Protein AF-A0A7S2P6W2-F1 (afdb_monomer)

Secondary structure (DSSP, 8-state):
--GGGTGGG---TT-----TT-EEEEE-TTT--EEEEEEEEEETTTTEEEEEEEEEGGGS-HHHHHHHHHHHTTS-S-TTSEEEEEEEEEEEEEGGGEEEEEEEE-HHHHTSHHHHHHTTT-TTEEEEEEEES-TT-----

Sequence (141 aa):
MNTNFQHFLILLRLGLQLQVDDFVLYKARIDEEARVGRIMKLNGIQNKVLLMRHHRLNEMDPNVQSHIISISSSASRTKVIEQIVQCDCTEEISVGDIIDVAFVLREETFKQDFTAFGCQGMSNVFRIVWKFDLHSATLGS

Nearest PDB structures (foldseek):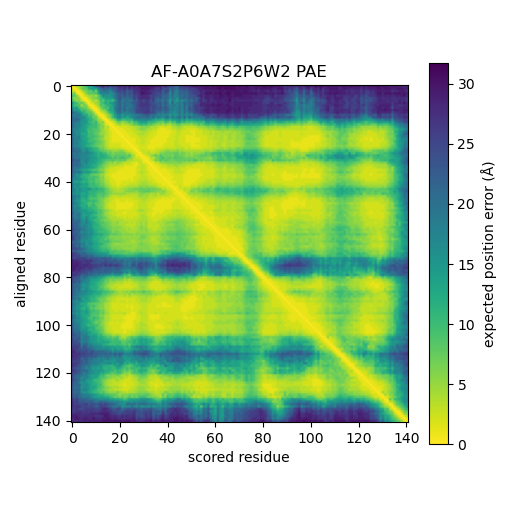
  6vil-assembly3_C  TM=7.333E-01  e=5.555E-06  Mus musculus
  6vil-assembly7_G  TM=7.299E-01  e=4.580E-06  Mus musculus
  8ds8-assembly1_A  TM=7.422E-01  e=8.171E-06  Homo sapiens
  8ds8-assembly2_B  TM=7.309E-01  e=1.554E-05  Homo sapiens
  7w2p-assembly1_A  TM=7.899E-01  e=2.376E-02  Homo sapiens

Structure (mmCIF, N/CA/C/O backbone):
data_AF-A0A7S2P6W2-F1
#
_entry.id   AF-A0A7S2P6W2-F1
#
loop_
_atom_site.group_PDB
_atom_site.id
_atom_site.type_symbol
_atom_site.label_atom_id
_atom_site.label_alt_id
_atom_site.label_comp_id
_atom_site.label_asym_id
_atom_site.label_entity_id
_atom_site.label_seq_id
_atom_site.pdbx_PDB_ins_code
_atom_site.Cartn_x
_atom_site.Cartn_y
_atom_site.Cartn_z
_atom_site.occupancy
_atom_site.B_iso_or_equiv
_atom_site.auth_seq_id
_atom_site.auth_comp_id
_atom_site.auth_asym_id
_atom_site.auth_atom_id
_atom_site.pdbx_PDB_model_num
ATOM 1 N N . MET A 1 1 ? -31.905 11.547 15.512 1.00 42.91 1 MET A N 1
ATOM 2 C CA . MET A 1 1 ? -30.645 11.860 14.800 1.00 42.91 1 MET A CA 1
ATOM 3 C C . MET A 1 1 ? -29.743 10.641 14.899 1.00 42.91 1 MET A C 1
ATOM 5 O O . MET A 1 1 ? -29.625 10.082 15.979 1.00 42.91 1 MET A O 1
ATOM 9 N N . ASN A 1 2 ? -29.247 10.159 13.760 1.00 34.94 2 ASN A N 1
ATOM 10 C CA . ASN A 1 2 ? -28.664 8.827 13.580 1.00 34.94 2 ASN A CA 1
ATOM 11 C C . ASN A 1 2 ? -27.210 8.809 14.096 1.00 34.94 2 ASN A C 1
ATOM 13 O O . ASN A 1 2 ? -26.338 9.460 13.525 1.00 34.94 2 ASN A O 1
ATOM 17 N N . THR A 1 3 ? -26.947 8.098 15.190 1.00 37.41 3 THR A N 1
ATOM 18 C CA . THR A 1 3 ? -25.659 8.048 15.915 1.00 37.41 3 THR A CA 1
ATOM 19 C C . THR A 1 3 ? -24.499 7.441 15.114 1.00 37.41 3 THR A C 1
ATOM 21 O O . THR A 1 3 ? -23.337 7.602 15.488 1.00 37.41 3 THR A O 1
ATOM 24 N N . ASN A 1 4 ? -24.779 6.828 13.961 1.00 45.38 4 ASN A N 1
ATOM 25 C CA . ASN A 1 4 ? -23.755 6.407 13.000 1.00 45.38 4 ASN A CA 1
ATOM 26 C C . ASN A 1 4 ? -23.029 7.589 12.327 1.00 45.38 4 ASN A C 1
ATOM 28 O O . ASN A 1 4 ? -21.904 7.428 11.868 1.00 45.38 4 ASN A O 1
ATOM 32 N N . PHE A 1 5 ? -23.628 8.785 12.303 1.00 42.84 5 PHE A N 1
ATOM 33 C CA . PHE A 1 5 ? -23.070 9.945 11.595 1.00 42.84 5 PHE A CA 1
ATOM 34 C C . PHE A 1 5 ? -21.986 10.698 12.393 1.00 42.84 5 PHE A C 1
ATOM 36 O O . PHE A 1 5 ? -21.163 11.386 11.801 1.00 42.84 5 PHE A O 1
ATOM 43 N N . GLN A 1 6 ? -21.944 10.552 13.727 1.00 41.06 6 GLN A N 1
ATOM 44 C CA . GLN A 1 6 ? -20.931 11.200 14.579 1.00 41.06 6 GLN A CA 1
ATOM 45 C C . GLN A 1 6 ? -19.656 10.367 14.791 1.00 41.06 6 GLN A C 1
ATOM 47 O O . GLN A 1 6 ? -18.621 10.937 15.104 1.00 41.06 6 GLN A O 1
ATOM 52 N N . HIS A 1 7 ? -19.667 9.049 14.574 1.00 39.25 7 HIS A N 1
ATOM 53 C CA . HIS A 1 7 ? -18.448 8.233 14.731 1.00 39.25 7 HIS A CA 1
ATOM 54 C C . HIS A 1 7 ? -17.502 8.323 13.525 1.00 39.25 7 HIS A C 1
ATOM 56 O O . HIS A 1 7 ? -16.318 8.019 13.636 1.00 39.25 7 HIS A O 1
ATOM 62 N N . PHE A 1 8 ? -18.004 8.828 12.394 1.00 45.06 8 PHE A N 1
ATOM 63 C CA . PHE A 1 8 ? -17.203 9.168 11.219 1.00 45.06 8 PHE A CA 1
ATOM 64 C C . PHE A 1 8 ? -16.290 10.392 11.462 1.00 45.06 8 PHE A C 1
ATOM 66 O O . PHE A 1 8 ? -15.357 10.620 10.708 1.00 45.06 8 PHE A O 1
ATOM 73 N N . LEU A 1 9 ? -16.508 11.156 12.545 1.00 43.00 9 LEU A N 1
ATOM 74 C CA . LEU A 1 9 ? -15.690 12.316 12.937 1.00 43.00 9 LEU A CA 1
ATOM 75 C C . LEU A 1 9 ? -14.368 11.958 13.640 1.00 43.00 9 LEU A C 1
ATOM 77 O O . LEU A 1 9 ? -13.595 12.858 13.959 1.00 43.00 9 LEU A O 1
ATOM 81 N N . ILE A 1 10 ? -14.046 10.674 13.829 1.00 46.59 10 ILE A N 1
ATOM 82 C CA . ILE A 1 10 ? -12.697 10.228 14.238 1.00 46.59 10 ILE A CA 1
ATOM 83 C C . ILE A 1 10 ? -11.859 9.986 12.971 1.00 46.59 10 ILE A C 1
ATOM 85 O O . ILE A 1 10 ? -11.266 8.935 12.74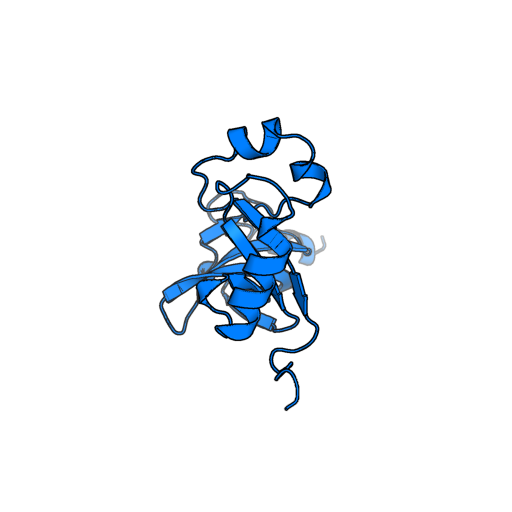6 1.00 46.59 10 ILE A O 1
ATOM 89 N N . LEU A 1 11 ? -11.857 10.987 12.099 1.00 47.03 11 LEU A N 1
ATOM 90 C CA . LEU A 1 11 ? -11.024 11.074 10.913 1.00 47.03 11 LEU A CA 1
ATOM 91 C C . LEU A 1 11 ? -9.886 12.041 11.222 1.00 47.03 11 LEU A C 1
ATOM 93 O O . LEU A 1 11 ? -9.973 13.239 10.982 1.00 47.03 11 LEU A O 1
ATOM 97 N N . LEU A 1 12 ? -8.839 11.448 11.809 1.00 50.25 12 LEU A N 1
ATOM 98 C CA . LEU A 1 12 ? -7.488 11.971 12.006 1.00 50.25 12 LEU A CA 1
ATOM 99 C C . LEU A 1 12 ? -7.371 13.236 12.877 1.00 50.25 12 LEU A C 1
ATOM 101 O O . LEU A 1 12 ? -8.027 14.250 12.674 1.00 50.25 12 LEU A O 1
ATOM 105 N N . ARG A 1 13 ? -6.370 13.250 13.769 1.00 48.41 13 ARG A N 1
ATOM 106 C CA . ARG A 1 13 ? -5.828 14.464 14.427 1.00 48.41 13 ARG A CA 1
ATOM 107 C C . ARG A 1 13 ? -5.358 15.562 13.431 1.00 48.41 13 ARG A C 1
ATOM 109 O O . ARG A 1 13 ? -4.763 16.542 13.859 1.00 48.41 13 ARG A O 1
ATOM 116 N N . LEU A 1 14 ? -5.615 15.394 12.128 1.00 50.94 14 LEU A N 1
ATOM 117 C CA . LEU A 1 14 ? -5.131 16.169 10.985 1.00 50.94 14 LEU A CA 1
ATOM 118 C C . LEU A 1 14 ? -6.250 16.607 10.007 1.00 50.94 14 LEU A C 1
ATOM 120 O O . LEU A 1 14 ? -5.945 17.292 9.038 1.00 50.94 14 LEU A O 1
ATOM 124 N N . GLY A 1 15 ? -7.523 16.227 10.210 1.00 60.81 15 GLY A N 1
ATOM 125 C CA . GLY A 1 15 ? -8.629 16.616 9.309 1.00 60.81 15 GLY A CA 1
ATOM 126 C C . GLY A 1 15 ? -8.672 15.886 7.955 1.00 60.81 15 GLY A C 1
ATOM 127 O O . GLY A 1 15 ? -9.352 16.328 7.033 1.00 60.81 15 GLY A O 1
ATOM 128 N N . LEU A 1 16 ? -7.950 14.774 7.826 1.00 65.31 16 LEU A N 1
ATOM 129 C CA . LEU A 1 16 ? -7.921 13.924 6.635 1.00 65.31 16 LEU A CA 1
ATOM 130 C C . LEU A 1 16 ? -9.075 12.910 6.676 1.00 65.31 16 LEU A C 1
ATOM 132 O O . LEU A 1 16 ? -9.225 12.169 7.647 1.00 65.31 16 LEU A O 1
ATOM 136 N N . GLN A 1 17 ? -9.884 12.868 5.616 1.00 74.06 17 GLN A N 1
ATOM 137 C CA . GLN A 1 17 ? -11.002 11.935 5.476 1.00 74.06 17 GLN A CA 1
ATOM 138 C C . GLN A 1 17 ? -10.560 10.679 4.722 1.00 74.06 17 GLN A C 1
ATOM 140 O O . GLN A 1 17 ? -10.451 10.703 3.504 1.00 74.06 17 GLN A O 1
ATOM 145 N N . LEU A 1 18 ? -10.330 9.596 5.464 1.00 82.06 18 LEU A N 1
ATOM 146 C CA . LEU A 1 18 ? -10.040 8.265 4.939 1.00 82.06 18 LEU A CA 1
ATOM 147 C C . LEU A 1 18 ? -11.329 7.529 4.568 1.00 82.06 18 LEU A C 1
ATOM 149 O O . LEU A 1 18 ? -12.330 7.577 5.292 1.00 82.06 18 LEU A O 1
ATOM 153 N N . GLN A 1 19 ? -11.278 6.800 3.466 1.00 87.62 19 GLN A N 1
ATOM 154 C CA . GLN A 1 19 ? -12.368 6.011 2.913 1.00 87.62 19 GLN A CA 1
ATOM 155 C C . GLN A 1 19 ? -11.893 4.593 2.588 1.00 87.62 19 GLN A C 1
ATOM 157 O O . GLN A 1 19 ? -10.704 4.283 2.587 1.00 87.62 19 GLN A O 1
ATOM 162 N N . VAL A 1 20 ? -12.848 3.699 2.336 1.00 89.50 20 VAL A N 1
ATOM 163 C CA . VAL A 1 20 ? -12.527 2.400 1.732 1.00 89.50 20 VAL A CA 1
ATOM 164 C C . VAL A 1 20 ? -11.910 2.647 0.354 1.00 89.50 20 VAL A C 1
ATOM 166 O O . VAL A 1 20 ? -12.287 3.596 -0.325 1.00 89.50 20 VAL A O 1
ATOM 169 N N . ASP A 1 21 ? -10.955 1.802 -0.021 1.00 91.88 21 ASP A N 1
ATOM 170 C CA . ASP A 1 21 ? -10.104 1.894 -1.209 1.00 91.88 21 ASP A CA 1
ATOM 171 C C . ASP A 1 21 ? -9.024 2.989 -1.202 1.00 91.88 21 ASP A C 1
ATOM 173 O O . ASP A 1 21 ? -8.166 2.973 -2.089 1.00 91.88 21 ASP A O 1
ATOM 177 N N . ASP A 1 22 ? -8.965 3.854 -0.181 1.00 90.88 22 ASP A N 1
ATOM 178 C CA . ASP A 1 22 ? -7.811 4.740 0.003 1.00 90.88 22 ASP A CA 1
ATOM 179 C C . ASP A 1 22 ? -6.553 3.936 0.340 1.00 90.88 22 ASP A C 1
ATOM 181 O O . ASP A 1 22 ? -6.601 2.881 0.982 1.00 90.88 22 ASP A O 1
ATOM 185 N N . PHE A 1 23 ? -5.399 4.459 -0.065 1.00 93.12 23 PHE A N 1
ATOM 186 C CA . PHE A 1 23 ? -4.106 3.891 0.283 1.00 93.12 23 PHE A CA 1
ATOM 187 C C . PHE A 1 23 ? -3.481 4.691 1.419 1.00 93.12 23 PHE A C 1
ATOM 189 O O . PHE A 1 23 ? -3.555 5.918 1.456 1.00 93.12 23 PHE A O 1
ATOM 196 N N . VAL A 1 24 ? -2.839 3.992 2.347 1.00 93.31 24 VAL A N 1
ATOM 197 C CA . VAL A 1 24 ? -2.191 4.595 3.511 1.00 93.31 24 VAL A CA 1
ATOM 198 C C . VAL A 1 24 ? -0.799 4.027 3.724 1.00 93.31 24 VAL A C 1
ATOM 200 O O . VAL A 1 24 ? -0.532 2.855 3.441 1.00 93.31 24 VAL A O 1
ATOM 203 N N . LEU A 1 25 ? 0.068 4.873 4.269 1.00 92.81 25 LEU A N 1
ATOM 204 C CA . LEU A 1 25 ? 1.276 4.464 4.958 1.00 92.81 25 LEU A CA 1
ATOM 205 C C . LEU A 1 25 ? 0.940 4.162 6.413 1.00 92.81 25 LEU A C 1
ATOM 207 O O . LEU A 1 25 ? 0.295 4.967 7.085 1.00 92.81 25 LEU A O 1
ATOM 211 N N . TYR A 1 26 ? 1.399 3.024 6.915 1.00 92.19 26 TYR A N 1
ATOM 212 C CA . TYR A 1 26 ? 1.197 2.630 8.305 1.00 92.19 26 TYR A CA 1
ATOM 213 C C . TYR A 1 26 ? 2.451 1.991 8.890 1.00 92.19 26 TYR A C 1
ATOM 215 O O . TYR A 1 26 ? 3.278 1.437 8.166 1.00 92.19 26 TYR A O 1
ATOM 223 N N . LYS A 1 27 ? 2.588 2.072 10.211 1.00 92.62 27 LYS A N 1
ATOM 224 C CA . LYS A 1 27 ? 3.671 1.434 10.957 1.00 92.62 27 LYS A CA 1
ATOM 225 C C . LYS A 1 27 ? 3.304 -0.022 11.230 1.00 92.62 27 LYS A C 1
ATOM 227 O O . LYS A 1 27 ? 2.331 -0.295 11.936 1.00 92.62 27 LYS A O 1
ATOM 232 N N . ALA A 1 28 ? 4.067 -0.961 10.685 1.00 86.44 28 ALA A N 1
ATOM 233 C CA . ALA A 1 28 ? 3.881 -2.370 10.991 1.00 86.44 28 ALA A CA 1
ATOM 234 C C . ALA A 1 28 ? 4.334 -2.683 12.420 1.00 86.44 28 ALA A C 1
ATOM 236 O O . ALA A 1 28 ? 5.336 -2.168 12.910 1.00 86.44 28 ALA A O 1
ATOM 237 N N . ARG A 1 29 ? 3.594 -3.552 13.112 1.00 79.44 29 ARG A N 1
ATOM 238 C CA . ARG A 1 29 ? 3.860 -3.849 14.532 1.00 79.44 29 ARG A CA 1
ATOM 239 C C . ARG A 1 29 ? 5.073 -4.741 14.767 1.00 79.44 29 ARG A C 1
ATOM 241 O O . ARG A 1 29 ? 5.583 -4.774 15.877 1.00 79.44 29 ARG A O 1
ATOM 248 N N . ILE A 1 30 ? 5.463 -5.512 13.755 1.00 77.88 30 ILE A N 1
ATOM 249 C CA . ILE A 1 30 ? 6.477 -6.563 13.889 1.00 77.88 30 ILE A CA 1
ATOM 250 C C . ILE A 1 30 ? 7.888 -5.969 13.848 1.00 77.88 30 ILE A C 1
ATOM 252 O O . ILE A 1 30 ? 8.733 -6.357 14.646 1.00 77.88 30 ILE A O 1
ATOM 256 N N . ASP A 1 31 ? 8.130 -5.038 12.931 1.00 80.19 31 ASP A N 1
ATOM 257 C CA . ASP A 1 31 ? 9.454 -4.498 12.602 1.00 80.19 31 ASP A CA 1
ATOM 258 C C . ASP A 1 31 ? 9.510 -2.966 12.666 1.00 80.19 31 ASP A C 1
ATOM 260 O O . ASP A 1 31 ? 10.555 -2.380 12.409 1.00 80.19 31 ASP A O 1
ATOM 264 N N . GLU A 1 32 ? 8.403 -2.315 13.034 1.00 82.62 32 GLU A N 1
ATOM 265 C CA . GLU A 1 32 ? 8.273 -0.858 13.062 1.00 82.62 32 GLU A CA 1
ATOM 266 C C . GLU A 1 32 ? 8.474 -0.169 11.702 1.00 82.62 32 GLU A C 1
ATOM 268 O O . GLU A 1 32 ? 8.529 1.064 11.641 1.00 82.62 32 GLU A O 1
ATOM 273 N N . GLU A 1 33 ? 8.523 -0.932 10.608 1.00 87.50 33 GLU A N 1
ATOM 274 C CA . GLU A 1 33 ? 8.733 -0.387 9.275 1.00 87.50 33 GLU A CA 1
ATOM 2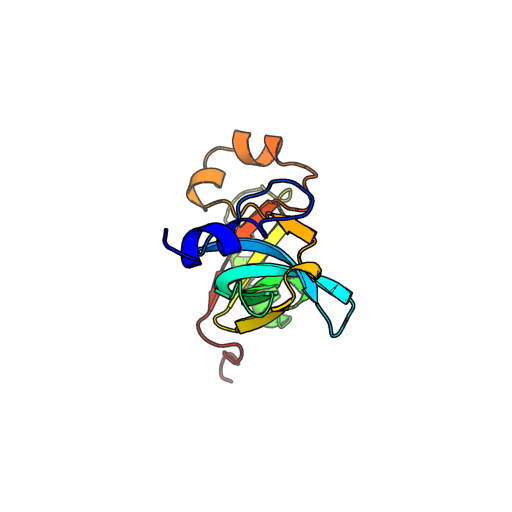75 C C . GLU A 1 33 ? 7.446 0.213 8.699 1.00 87.50 33 GLU A C 1
ATOM 277 O O . GLU A 1 33 ? 6.323 -0.232 8.963 1.00 87.50 33 GLU A O 1
ATOM 282 N N . ALA A 1 34 ? 7.613 1.258 7.886 1.00 90.31 34 ALA A N 1
ATOM 283 C CA . ALA A 1 34 ? 6.509 1.891 7.182 1.00 90.31 34 ALA A CA 1
ATOM 284 C C . ALA A 1 34 ? 6.094 1.038 5.977 1.00 90.31 34 ALA A C 1
ATOM 286 O O . ALA A 1 34 ? 6.868 0.850 5.032 1.00 90.31 34 ALA A O 1
ATOM 287 N N . ARG A 1 35 ? 4.848 0.574 5.976 1.00 92.62 35 ARG A N 1
ATOM 288 C CA . ARG A 1 35 ? 4.264 -0.261 4.921 1.00 92.62 35 ARG A CA 1
ATOM 289 C C . ARG A 1 35 ? 3.120 0.451 4.218 1.00 92.62 35 ARG A C 1
ATOM 291 O O . ARG A 1 35 ? 2.539 1.390 4.756 1.00 92.62 35 ARG A O 1
ATOM 298 N N . VAL A 1 36 ? 2.789 -0.021 3.018 1.00 94.00 36 VAL A N 1
ATOM 299 C CA . VAL A 1 36 ? 1.675 0.495 2.214 1.00 94.00 36 VAL A CA 1
ATOM 300 C C . VAL A 1 36 ? 0.501 -0.475 2.292 1.00 94.00 36 VAL A C 1
ATOM 302 O O . VAL A 1 36 ? 0.669 -1.694 2.217 1.00 94.00 36 VAL A O 1
ATOM 305 N N . GLY A 1 37 ? -0.711 0.044 2.458 1.00 94.62 37 GLY A N 1
ATOM 306 C CA . GLY A 1 37 ? -1.923 -0.770 2.485 1.00 94.62 37 GLY A CA 1
ATOM 307 C C . GLY A 1 37 ? -3.113 -0.040 1.887 1.00 94.62 37 GLY A C 1
ATOM 308 O O . GLY A 1 37 ? -3.221 1.175 2.021 1.00 94.62 37 GLY A O 1
ATOM 309 N N . ARG A 1 38 ? -4.009 -0.784 1.234 1.00 95.00 38 ARG A N 1
ATOM 310 C CA . ARG A 1 38 ? -5.308 -0.275 0.781 1.00 95.00 38 ARG A CA 1
ATOM 311 C C . ARG A 1 38 ? -6.363 -0.563 1.838 1.00 95.00 38 ARG A C 1
ATOM 313 O O . ARG A 1 38 ? -6.473 -1.704 2.282 1.00 95.00 38 ARG A O 1
ATOM 320 N N . ILE A 1 39 ? -7.159 0.429 2.210 1.00 94.06 39 ILE A N 1
ATOM 321 C CA . ILE A 1 39 ? -8.244 0.287 3.178 1.00 94.06 39 ILE A CA 1
ATOM 322 C C . ILE A 1 39 ? -9.336 -0.611 2.601 1.00 94.06 39 ILE A C 1
ATOM 324 O O . ILE A 1 39 ? -10.007 -0.259 1.640 1.00 94.06 39 ILE A O 1
ATOM 328 N N . MET A 1 40 ? -9.543 -1.769 3.221 1.00 95.38 40 MET A N 1
ATOM 329 C CA . MET A 1 40 ? -10.618 -2.702 2.870 1.00 95.38 40 MET A CA 1
ATOM 330 C C . MET A 1 40 ? -11.852 -2.483 3.742 1.00 95.38 40 MET A C 1
ATOM 332 O O . MET A 1 40 ? -12.982 -2.667 3.293 1.00 95.38 40 MET A O 1
ATOM 336 N N . LYS A 1 41 ? -11.650 -2.110 5.012 1.00 93.81 41 LYS A N 1
ATOM 337 C CA . LYS A 1 41 ? -12.739 -1.872 5.964 1.00 93.81 41 LYS A CA 1
ATOM 338 C C . LYS A 1 41 ? -12.316 -0.903 7.061 1.00 93.81 41 LYS A C 1
ATOM 340 O O . LYS A 1 41 ? -11.232 -1.030 7.625 1.00 93.81 41 LYS A O 1
ATOM 345 N N . LEU A 1 42 ? -13.225 0.003 7.416 1.00 88.62 42 LEU A N 1
ATOM 346 C CA . LEU A 1 42 ? -13.098 0.913 8.552 1.00 88.62 42 LEU A CA 1
ATOM 347 C C . LEU A 1 42 ? -14.037 0.469 9.676 1.00 88.62 42 LEU A C 1
ATOM 349 O O . LEU A 1 42 ? -15.234 0.281 9.456 1.00 88.62 42 LEU A O 1
ATOM 353 N N . ASN A 1 43 ? -13.507 0.311 10.887 1.00 86.00 43 ASN A N 1
ATOM 354 C CA . ASN A 1 43 ? -14.290 0.030 12.085 1.00 86.00 43 ASN A CA 1
ATOM 355 C C . ASN A 1 43 ? -14.112 1.166 13.098 1.00 86.00 43 ASN A C 1
ATOM 357 O O . ASN A 1 43 ? -13.223 1.134 13.953 1.00 86.00 43 ASN A O 1
ATOM 361 N N . GLY A 1 44 ? -14.986 2.171 12.991 1.00 72.06 44 GLY A N 1
ATOM 362 C CA . GLY A 1 44 ? -14.955 3.369 13.835 1.00 72.06 44 GLY A CA 1
ATOM 363 C C . GLY A 1 44 ? -15.300 3.123 15.308 1.00 72.06 44 GLY A C 1
ATOM 364 O O . GLY A 1 44 ? -14.962 3.947 16.146 1.00 72.06 44 GLY A O 1
ATOM 365 N N . ILE A 1 45 ? -15.927 1.991 15.652 1.00 78.88 45 ILE A N 1
ATOM 366 C CA . ILE A 1 45 ? -16.232 1.651 17.054 1.00 78.88 45 ILE A CA 1
ATOM 367 C C . ILE A 1 45 ? -14.969 1.152 17.764 1.00 78.88 45 ILE A C 1
ATOM 369 O O . ILE A 1 45 ? -14.713 1.505 18.911 1.00 78.88 45 ILE A O 1
ATOM 373 N N . GLN A 1 46 ? -14.169 0.331 17.080 1.00 81.50 46 GLN A N 1
ATOM 374 C CA . GLN A 1 46 ? -12.963 -0.281 17.650 1.00 81.50 46 GLN A CA 1
ATOM 375 C C . GLN A 1 46 ? -11.675 0.486 17.314 1.00 81.50 46 GLN A C 1
ATOM 377 O O . GLN A 1 46 ? -10.596 0.065 17.726 1.00 81.50 46 GLN A O 1
ATOM 382 N N . ASN A 1 47 ? -11.768 1.598 16.574 1.00 84.75 47 ASN A N 1
ATOM 383 C CA . ASN A 1 47 ? -10.620 2.325 16.021 1.00 84.75 47 ASN A CA 1
ATOM 384 C C . ASN A 1 47 ? -9.653 1.391 15.272 1.00 84.75 47 ASN A C 1
ATOM 386 O O . ASN A 1 47 ? -8.428 1.487 15.417 1.00 84.75 47 ASN A O 1
ATOM 390 N N . LYS A 1 48 ? -10.222 0.469 14.486 1.00 89.88 48 LYS A N 1
ATOM 391 C CA . LYS A 1 48 ? -9.497 -0.528 13.693 1.00 89.88 48 LYS A CA 1
ATOM 392 C C . LYS A 1 48 ? -9.696 -0.308 12.204 1.00 89.88 48 LYS A C 1
ATOM 394 O O . LYS A 1 48 ? -10.768 0.113 11.763 1.00 89.88 48 LYS A O 1
ATOM 399 N N . VAL A 1 49 ? -8.663 -0.642 11.442 1.00 91.94 49 VAL A N 1
ATOM 400 C CA . VAL A 1 49 ? -8.670 -0.601 9.982 1.00 91.94 49 VAL A CA 1
ATOM 401 C C . VAL A 1 49 ? -8.149 -1.929 9.462 1.00 91.94 49 VAL A C 1
ATOM 403 O O . VAL A 1 49 ? -7.072 -2.365 9.860 1.00 91.94 49 VAL A O 1
ATOM 406 N N . LEU A 1 50 ? -8.913 -2.559 8.573 1.00 94.56 50 LEU A N 1
ATOM 407 C CA . LEU A 1 50 ? -8.453 -3.716 7.814 1.00 94.56 50 LEU A CA 1
ATOM 408 C C . LEU A 1 50 ? -7.840 -3.219 6.508 1.00 94.56 50 LEU A C 1
ATOM 410 O O . LEU A 1 50 ? -8.513 -2.537 5.729 1.00 94.56 50 LEU A O 1
ATOM 414 N N . LEU A 1 51 ? -6.587 -3.581 6.270 1.00 95.00 51 LEU A N 1
ATOM 415 C CA . LEU A 1 51 ? -5.825 -3.220 5.085 1.00 95.00 51 LEU A CA 1
ATOM 416 C C . LEU A 1 51 ? -5.550 -4.452 4.227 1.00 95.00 51 LEU A C 1
ATOM 418 O O . LEU A 1 51 ? -5.290 -5.520 4.765 1.00 95.00 51 LEU A O 1
ATOM 422 N N . MET A 1 52 ? -5.541 -4.290 2.907 1.00 93.69 52 MET A N 1
ATOM 423 C CA . MET A 1 52 ? -4.888 -5.203 1.965 1.00 93.69 52 MET A CA 1
ATOM 424 C C . MET A 1 52 ? -3.463 -4.698 1.741 1.00 93.69 52 MET A C 1
ATOM 426 O O . MET A 1 52 ? -3.272 -3.549 1.317 1.00 93.69 52 MET A O 1
ATOM 430 N N . ARG A 1 53 ? -2.458 -5.507 2.076 1.00 91.38 53 ARG A N 1
ATOM 431 C CA . ARG A 1 53 ? -1.068 -5.048 2.072 1.00 91.38 53 ARG A CA 1
ATOM 432 C C . ARG A 1 53 ? -0.527 -4.934 0.655 1.00 91.38 53 ARG A C 1
ATOM 434 O O . ARG A 1 53 ? -0.821 -5.732 -0.231 1.00 91.38 53 ARG A O 1
ATOM 441 N N . HIS A 1 54 ? 0.324 -3.937 0.485 1.00 91.69 54 HIS A N 1
ATOM 442 C CA . HIS A 1 54 ? 1.201 -3.816 -0.660 1.00 91.69 54 HIS A CA 1
ATOM 443 C C . HIS A 1 54 ? 2.630 -3.903 -0.161 1.00 91.69 54 HIS A C 1
ATOM 445 O O . HIS A 1 54 ? 2.991 -3.291 0.845 1.00 91.69 54 HIS A O 1
ATOM 451 N N . HIS A 1 55 ? 3.423 -4.683 -0.868 1.00 89.44 55 HIS A N 1
ATOM 452 C CA . HIS A 1 55 ? 4.793 -4.950 -0.491 1.00 89.44 55 HIS A CA 1
ATOM 453 C C . HIS A 1 55 ? 5.746 -4.175 -1.385 1.00 89.44 55 HIS A C 1
ATOM 455 O O . HIS A 1 55 ? 5.570 -4.121 -2.603 1.00 89.44 55 HIS A O 1
ATOM 461 N N . ARG A 1 56 ? 6.785 -3.612 -0.796 1.00 87.31 56 ARG A N 1
ATOM 462 C CA . ARG A 1 56 ? 7.936 -3.078 -1.510 1.00 87.31 56 ARG A CA 1
ATOM 463 C C . ARG A 1 56 ? 8.704 -4.220 -2.171 1.00 87.31 56 ARG A C 1
ATOM 465 O O . ARG A 1 56 ? 8.635 -5.378 -1.760 1.00 87.31 56 ARG A O 1
ATOM 472 N N . LEU A 1 57 ? 9.482 -3.896 -3.199 1.00 83.69 57 LEU A N 1
ATOM 473 C CA . LEU A 1 57 ? 10.263 -4.902 -3.928 1.00 83.69 57 LEU A CA 1
ATOM 474 C C . LEU A 1 57 ? 11.311 -5.619 -3.073 1.00 83.69 57 LEU A C 1
ATOM 476 O O . LEU A 1 57 ? 11.618 -6.771 -3.351 1.00 83.69 57 LEU A O 1
ATOM 480 N N . ASN A 1 58 ? 11.862 -4.954 -2.058 1.00 83.75 58 ASN A N 1
ATOM 481 C CA . ASN A 1 58 ? 12.823 -5.552 -1.128 1.00 83.75 58 ASN A CA 1
ATOM 482 C C . ASN A 1 58 ? 12.170 -6.497 -0.102 1.00 83.75 58 ASN A C 1
ATOM 484 O O . ASN A 1 58 ? 12.891 -7.217 0.578 1.00 83.75 58 ASN A O 1
ATOM 488 N N . GLU A 1 59 ? 10.837 -6.509 0.004 1.00 84.31 59 GLU A N 1
ATOM 489 C CA . GLU A 1 59 ? 10.076 -7.466 0.821 1.00 84.31 59 GLU A CA 1
ATOM 490 C C . GLU A 1 59 ? 9.717 -8.749 0.041 1.00 84.31 59 GLU A C 1
ATOM 492 O O . GLU A 1 59 ? 9.121 -9.666 0.605 1.00 84.31 59 GLU A O 1
ATOM 497 N N . MET A 1 60 ? 10.024 -8.811 -1.262 1.00 82.19 60 MET A N 1
ATOM 498 C CA . MET A 1 60 ? 9.722 -9.955 -2.131 1.00 82.19 60 MET A CA 1
ATOM 499 C C . MET A 1 60 ? 10.813 -11.027 -2.094 1.00 82.19 60 MET A C 1
ATOM 501 O O . MET A 1 60 ? 11.981 -10.745 -1.832 1.00 82.19 60 MET A O 1
ATOM 505 N N . ASP A 1 61 ? 10.439 -12.251 -2.480 1.00 83.62 61 ASP A N 1
ATOM 506 C CA . ASP A 1 61 ? 11.408 -13.291 -2.829 1.00 83.62 61 ASP A CA 1
ATOM 507 C C . ASP A 1 61 ? 12.367 -12.794 -3.937 1.00 83.62 61 ASP A C 1
ATOM 509 O O . ASP A 1 61 ? 11.904 -12.178 -4.908 1.00 83.62 61 ASP A O 1
ATOM 513 N N . PRO A 1 62 ? 13.683 -13.072 -3.853 1.00 84.19 62 PRO A N 1
ATOM 514 C CA . PRO A 1 62 ? 14.658 -12.607 -4.841 1.00 84.19 62 PRO A CA 1
ATOM 515 C C . PRO A 1 62 ? 14.338 -12.994 -6.293 1.00 84.19 62 PRO A C 1
ATOM 517 O O . PRO A 1 62 ? 14.664 -12.237 -7.215 1.00 84.19 62 PRO A O 1
ATOM 520 N N 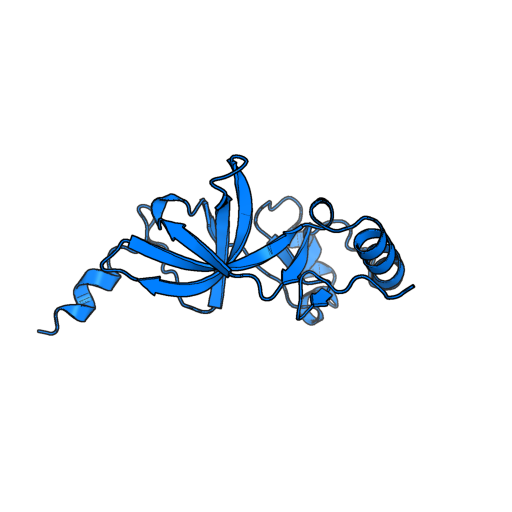. ASN A 1 63 ? 13.681 -14.136 -6.531 1.00 82.75 63 ASN A N 1
ATOM 521 C CA . ASN A 1 63 ? 13.286 -14.554 -7.880 1.00 82.75 63 ASN A CA 1
ATOM 522 C C . ASN A 1 63 ? 12.132 -13.701 -8.410 1.00 82.75 63 ASN A C 1
ATOM 524 O O . ASN A 1 63 ? 12.166 -13.260 -9.560 1.00 82.75 63 ASN A O 1
ATOM 528 N N . VAL A 1 64 ? 11.142 -13.417 -7.561 1.00 79.62 64 VAL A N 1
ATOM 529 C CA . VAL A 1 64 ? 10.024 -12.513 -7.875 1.00 79.62 64 VAL A CA 1
ATOM 530 C C . VAL A 1 64 ? 10.558 -11.109 -8.139 1.00 79.62 64 VAL A C 1
ATOM 532 O O . VAL A 1 64 ? 10.219 -10.503 -9.154 1.00 79.62 64 VAL A O 1
ATOM 535 N N . GLN A 1 65 ? 11.459 -10.617 -7.287 1.00 82.62 65 GLN A N 1
ATOM 536 C CA . GLN A 1 65 ? 12.109 -9.322 -7.465 1.00 82.62 65 GLN A CA 1
ATOM 537 C C . GLN A 1 65 ? 12.864 -9.249 -8.802 1.00 82.62 65 GLN A C 1
ATOM 539 O O . GLN A 1 65 ? 12.688 -8.294 -9.560 1.00 82.62 65 GLN A O 1
ATOM 544 N N . SER A 1 66 ? 13.660 -10.271 -9.128 1.00 81.75 66 SER A N 1
ATOM 545 C CA . SER A 1 66 ? 14.417 -10.339 -10.386 1.00 81.75 66 SER A CA 1
ATOM 546 C C . SER A 1 66 ? 13.494 -10.385 -11.605 1.00 81.75 66 SER A C 1
ATOM 548 O O . SER A 1 66 ? 13.744 -9.696 -12.598 1.00 81.75 66 SER A O 1
ATOM 550 N N . HIS A 1 67 ? 12.392 -11.134 -11.520 1.00 82.06 67 HIS A N 1
ATOM 551 C CA . HIS A 1 67 ? 11.374 -11.172 -12.563 1.00 82.06 67 HIS A CA 1
ATOM 552 C C . HIS A 1 67 ? 10.743 -9.792 -12.778 1.00 82.06 67 HIS A C 1
ATOM 554 O O . HIS A 1 67 ? 10.752 -9.296 -13.906 1.00 82.06 67 HIS A O 1
ATOM 560 N N . ILE A 1 68 ? 10.291 -9.124 -11.709 1.00 78.00 68 ILE A N 1
ATOM 561 C CA . ILE A 1 68 ? 9.732 -7.765 -11.780 1.00 78.00 68 ILE A CA 1
ATOM 562 C C . ILE A 1 68 ? 10.727 -6.799 -12.418 1.00 78.00 68 ILE A C 1
ATOM 564 O O . ILE A 1 68 ? 10.350 -6.033 -13.303 1.00 78.00 68 ILE A O 1
ATOM 568 N N . ILE A 1 69 ? 11.995 -6.833 -12.001 1.00 78.31 69 ILE A N 1
ATOM 569 C CA . ILE A 1 69 ? 13.041 -5.967 -12.557 1.00 78.31 69 ILE A CA 1
ATOM 570 C C . ILE A 1 69 ? 13.207 -6.229 -14.057 1.00 78.31 69 ILE A C 1
ATOM 572 O O . ILE A 1 69 ? 13.289 -5.276 -14.832 1.00 78.31 69 ILE A O 1
ATOM 576 N N . SER A 1 70 ? 13.208 -7.494 -14.488 1.00 76.81 70 SER A N 1
ATOM 577 C CA . SER A 1 70 ? 13.357 -7.851 -15.903 1.00 76.81 70 SER A CA 1
ATOM 578 C C . SER A 1 70 ? 12.204 -7.333 -16.767 1.00 76.81 70 SER A C 1
ATOM 580 O O . SER A 1 70 ? 12.459 -6.676 -17.777 1.00 76.81 70 SER A O 1
ATOM 582 N N . ILE A 1 71 ? 10.949 -7.507 -16.337 1.00 71.12 71 ILE A N 1
ATOM 583 C CA . ILE A 1 71 ? 9.781 -7.018 -17.085 1.00 71.12 71 ILE A CA 1
ATOM 584 C C . ILE A 1 71 ? 9.670 -5.487 -17.010 1.00 71.12 71 ILE A C 1
ATOM 586 O O . ILE A 1 71 ? 9.342 -4.839 -18.002 1.00 71.12 71 ILE A O 1
ATOM 590 N N . SER A 1 72 ? 10.047 -4.880 -15.879 1.00 66.38 72 SER A N 1
ATOM 591 C CA . SER A 1 72 ? 9.992 -3.425 -15.674 1.00 66.38 72 SER A CA 1
ATOM 592 C C . SER A 1 72 ? 11.112 -2.679 -16.398 1.00 66.38 72 SER A C 1
ATOM 594 O O . SER A 1 72 ? 10.932 -1.525 -16.773 1.00 66.38 72 SER A O 1
ATOM 596 N N . SER A 1 73 ? 12.258 -3.322 -16.649 1.00 55.69 73 SER A N 1
ATOM 597 C CA . SER A 1 73 ? 13.385 -2.721 -17.381 1.00 55.69 73 SER A CA 1
ATOM 598 C C . SER A 1 73 ? 13.033 -2.330 -18.823 1.00 55.69 73 SER A C 1
ATOM 600 O O . SER A 1 73 ? 13.664 -1.442 -19.397 1.00 55.69 73 SER A O 1
ATOM 602 N N . SER A 1 74 ? 11.981 -2.940 -19.376 1.00 51.12 74 SER A N 1
ATOM 603 C CA . SER A 1 74 ? 11.414 -2.602 -20.683 1.00 51.12 74 SER A CA 1
ATOM 604 C C . SER A 1 74 ? 10.384 -1.456 -20.631 1.00 51.12 74 SER A C 1
ATOM 606 O O . SER A 1 74 ? 10.128 -0.811 -21.649 1.00 51.12 74 SER A O 1
ATOM 608 N N . ALA A 1 75 ? 9.845 -1.140 -19.446 1.00 52.22 75 ALA A N 1
ATOM 609 C CA . ALA A 1 75 ? 8.736 -0.214 -19.228 1.00 52.22 75 ALA A CA 1
ATOM 610 C C . ALA A 1 75 ? 9.163 1.035 -18.423 1.00 52.22 75 ALA A C 1
ATOM 612 O O . ALA A 1 75 ? 8.980 1.119 -17.212 1.00 52.22 75 ALA A O 1
ATOM 613 N N . SER A 1 76 ? 9.665 2.028 -19.163 1.00 51.12 76 SER A N 1
ATOM 614 C CA . SER A 1 76 ? 9.933 3.427 -18.779 1.00 51.12 76 SER A CA 1
ATOM 615 C C . SER A 1 76 ? 11.055 3.704 -17.759 1.00 51.12 76 SER A C 1
ATOM 617 O O . SER A 1 76 ? 11.214 3.085 -16.712 1.00 51.12 76 SER A O 1
ATOM 619 N N . ARG A 1 77 ? 11.847 4.739 -18.074 1.00 49.47 77 ARG A N 1
ATOM 620 C CA . ARG A 1 77 ? 13.004 5.259 -17.315 1.00 49.47 77 ARG A CA 1
ATOM 621 C C . ARG A 1 77 ? 12.625 5.955 -16.002 1.00 49.47 77 ARG A C 1
ATOM 623 O O . ARG A 1 77 ? 13.417 6.718 -15.451 1.00 49.47 77 ARG A O 1
ATOM 630 N N . THR A 1 78 ? 11.431 5.710 -15.485 1.00 53.62 78 THR A N 1
ATOM 631 C CA . THR A 1 78 ? 10.872 6.421 -14.341 1.00 53.62 78 THR A CA 1
ATOM 632 C C . THR A 1 78 ? 11.369 5.795 -13.036 1.00 53.62 78 THR A C 1
ATOM 634 O O . THR A 1 78 ? 10.590 5.333 -12.211 1.00 53.62 78 THR A O 1
ATOM 637 N N . LYS A 1 79 ? 12.696 5.786 -12.835 1.00 56.78 79 LYS A N 1
ATOM 638 C CA . LYS A 1 79 ? 13.397 5.304 -11.622 1.00 56.78 79 LYS A CA 1
ATOM 639 C C . LYS A 1 79 ? 13.076 6.106 -10.347 1.00 56.78 79 LYS A C 1
ATOM 641 O O . LYS A 1 79 ? 13.744 5.945 -9.334 1.00 56.78 79 LYS A O 1
ATOM 646 N N . VAL A 1 80 ? 12.120 7.024 -10.425 1.00 60.34 80 VAL A N 1
ATOM 647 C CA . VAL A 1 80 ? 11.930 8.107 -9.461 1.00 60.34 80 VAL A CA 1
ATOM 648 C C . VAL A 1 80 ? 10.810 7.806 -8.461 1.00 60.34 80 VAL A C 1
ATOM 650 O O . VAL A 1 80 ? 10.808 8.376 -7.377 1.00 60.34 80 VAL A O 1
ATOM 653 N N . ILE A 1 81 ? 9.887 6.899 -8.796 1.00 73.31 81 ILE A N 1
ATOM 654 C CA . ILE A 1 81 ? 8.739 6.554 -7.948 1.00 73.31 81 ILE A CA 1
ATOM 655 C C . ILE A 1 81 ? 8.908 5.140 -7.401 1.00 73.31 81 ILE A C 1
ATOM 657 O O . ILE A 1 81 ? 9.273 4.221 -8.140 1.00 73.31 81 ILE A O 1
ATOM 661 N N . GLU A 1 82 ? 8.640 4.975 -6.107 1.00 82.56 82 GLU A N 1
ATOM 662 C CA . GLU A 1 82 ? 8.794 3.700 -5.417 1.00 82.56 82 GLU A CA 1
ATOM 663 C C . GLU A 1 82 ? 7.807 2.651 -5.956 1.00 82.56 82 GLU A C 1
ATOM 665 O O . GLU A 1 82 ? 6.634 2.925 -6.223 1.00 82.56 82 GLU A O 1
ATOM 670 N N . GLN A 1 83 ? 8.304 1.431 -6.159 1.00 84.62 83 GLN A N 1
ATOM 671 C CA . GLN A 1 83 ? 7.547 0.335 -6.755 1.00 84.62 83 GLN A CA 1
ATOM 672 C C . GLN A 1 83 ? 7.032 -0.602 -5.665 1.00 84.62 83 GLN A C 1
ATOM 674 O O . GLN A 1 83 ? 7.794 -1.066 -4.816 1.00 84.62 83 GLN A O 1
ATOM 679 N N . ILE A 1 84 ? 5.737 -0.898 -5.729 1.00 88.06 84 ILE A N 1
ATOM 680 C CA . ILE A 1 84 ? 5.050 -1.815 -4.824 1.00 88.06 84 ILE A CA 1
ATOM 681 C C . ILE A 1 84 ? 4.353 -2.923 -5.608 1.00 88.06 84 ILE A C 1
ATOM 683 O O . ILE A 1 84 ? 4.005 -2.784 -6.783 1.00 88.06 84 ILE A O 1
ATOM 687 N N . VAL A 1 85 ? 4.119 -4.031 -4.927 1.00 87.56 85 VAL A N 1
ATOM 688 C CA . VAL A 1 85 ? 3.436 -5.210 -5.434 1.00 87.56 85 VAL A CA 1
ATOM 689 C C . VAL A 1 85 ? 2.167 -5.412 -4.622 1.00 87.56 85 VAL A C 1
ATOM 691 O O . VAL A 1 85 ? 2.198 -5.391 -3.390 1.00 87.56 85 VAL A O 1
ATOM 694 N N . GLN A 1 86 ? 1.043 -5.580 -5.310 1.00 87.25 86 GLN A N 1
ATOM 695 C CA . GLN A 1 86 ? -0.232 -5.875 -4.666 1.00 87.25 86 GLN A CA 1
ATOM 696 C C . GLN A 1 86 ? -0.298 -7.360 -4.294 1.00 87.25 86 GLN A C 1
ATOM 698 O O . GLN A 1 86 ? -0.042 -8.217 -5.141 1.00 87.25 86 GLN A O 1
ATOM 703 N N . CYS A 1 87 ? -0.700 -7.634 -3.055 1.00 83.19 87 CYS A N 1
ATOM 704 C CA . CYS A 1 87 ? -0.950 -8.967 -2.524 1.00 83.19 87 CYS A CA 1
ATOM 705 C C . CYS A 1 87 ? -2.339 -9.026 -1.879 1.00 83.19 87 CYS A C 1
ATOM 707 O O . CYS A 1 87 ? -2.763 -8.053 -1.259 1.00 83.19 87 CYS A O 1
ATOM 709 N N . ASP A 1 88 ? -2.999 -10.181 -1.933 1.00 83.88 88 ASP A N 1
ATOM 710 C CA . ASP A 1 88 ? -4.283 -10.418 -1.257 1.00 83.88 88 ASP A CA 1
ATOM 711 C C . ASP A 1 88 ? -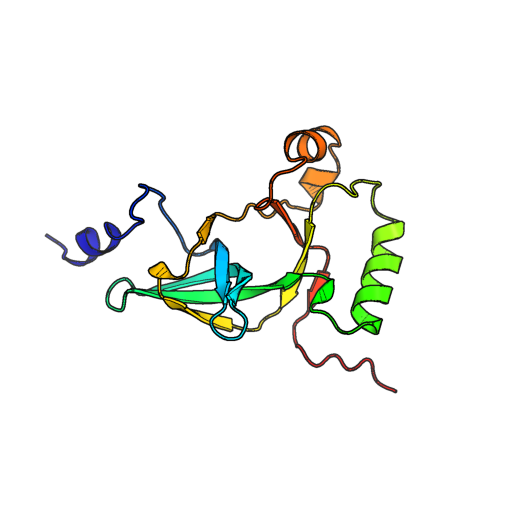4.181 -10.577 0.269 1.00 83.88 88 ASP A C 1
ATOM 713 O O . ASP A 1 88 ? -5.183 -10.780 0.958 1.00 83.88 88 ASP A O 1
ATOM 717 N N . CYS A 1 89 ? -2.982 -10.474 0.842 1.00 87.69 89 CYS A N 1
ATOM 718 C CA . CYS A 1 89 ? -2.836 -10.555 2.283 1.00 87.69 89 CYS A CA 1
ATOM 719 C C . CYS A 1 89 ? -3.427 -9.335 2.983 1.00 87.69 89 CYS A C 1
ATOM 721 O O . CYS A 1 89 ? -3.242 -8.182 2.582 1.00 87.69 89 CYS A O 1
ATOM 723 N N . THR A 1 90 ? -4.126 -9.607 4.079 1.00 91.81 90 THR A N 1
ATOM 724 C CA . THR A 1 90 ? -4.770 -8.574 4.876 1.00 91.81 90 THR A CA 1
ATOM 725 C C . THR A 1 90 ? -4.122 -8.432 6.239 1.00 91.81 90 THR A C 1
ATOM 727 O O . THR A 1 90 ? -3.698 -9.419 6.837 1.00 91.81 90 THR A O 1
ATOM 730 N N . GLU A 1 91 ? -4.110 -7.214 6.760 1.00 92.06 91 GLU A N 1
ATOM 731 C CA . GLU A 1 91 ? -3.612 -6.898 8.095 1.00 92.06 91 GLU A CA 1
ATOM 732 C C . GLU A 1 91 ? -4.587 -5.948 8.794 1.00 92.06 91 GLU A C 1
ATOM 734 O O . GLU A 1 91 ? -5.082 -4.999 8.186 1.00 92.06 91 GLU A O 1
ATOM 739 N N . GLU A 1 92 ? -4.890 -6.213 10.066 1.00 94.38 92 GLU A N 1
ATOM 740 C CA . GLU A 1 92 ? -5.693 -5.307 10.887 1.00 94.38 92 GLU A CA 1
ATOM 741 C C . GLU A 1 92 ? -4.780 -4.450 11.767 1.00 94.38 92 GLU A C 1
ATOM 743 O O . GLU A 1 92 ? -4.007 -4.963 12.578 1.00 94.38 92 GLU A O 1
ATOM 748 N N . ILE A 1 93 ? -4.914 -3.132 11.643 1.00 93.00 93 ILE A N 1
ATOM 749 C CA . ILE A 1 93 ? -4.128 -2.151 12.394 1.00 93.00 93 ILE A CA 1
ATOM 750 C C . ILE A 1 93 ? -5.031 -1.248 13.234 1.00 93.00 93 ILE A C 1
ATOM 752 O O . ILE A 1 93 ? -6.245 -1.168 13.022 1.00 93.00 93 ILE A O 1
ATOM 756 N N . SER A 1 94 ? -4.450 -0.549 14.209 1.00 90.50 94 SER A N 1
ATOM 757 C CA . SER A 1 94 ? -5.150 0.557 14.866 1.00 90.50 94 SER A CA 1
ATOM 758 C C . SER A 1 94 ? -5.086 1.812 13.991 1.00 90.50 94 SER A C 1
ATOM 760 O O . SER A 1 94 ? -4.088 2.046 13.321 1.00 90.50 94 SER A O 1
ATOM 762 N N . VAL A 1 95 ? -6.104 2.677 14.047 1.00 86.38 95 VAL A N 1
ATOM 763 C CA . VAL A 1 95 ? -6.094 3.974 13.326 1.00 86.38 95 VAL A CA 1
ATOM 764 C C . VAL A 1 95 ? -4.865 4.823 13.690 1.00 86.38 95 VAL A C 1
ATOM 766 O O . VAL A 1 95 ? -4.331 5.526 12.843 1.00 86.38 95 VAL A O 1
ATOM 769 N N . GLY A 1 96 ? -4.384 4.729 14.935 1.00 86.25 96 GLY A N 1
ATOM 770 C CA . GLY A 1 96 ? -3.171 5.422 15.387 1.00 86.25 96 GLY A CA 1
ATOM 771 C C . GLY A 1 96 ? -1.860 4.908 14.780 1.00 86.25 96 GLY A C 1
ATOM 772 O O . GLY A 1 96 ? -0.846 5.579 14.930 1.00 86.25 96 GLY A O 1
ATOM 773 N N . ASP A 1 97 ? -1.883 3.758 14.100 1.00 90.19 97 ASP A N 1
ATOM 774 C CA . ASP A 1 97 ? -0.722 3.194 13.404 1.00 90.19 97 ASP A CA 1
ATOM 775 C C . ASP A 1 97 ? -0.575 3.794 11.982 1.00 90.19 97 ASP A C 1
ATOM 777 O O . ASP A 1 97 ? 0.425 3.548 11.311 1.00 90.19 97 ASP A O 1
ATOM 781 N N . ILE A 1 98 ? -1.549 4.591 11.512 1.00 89.56 98 ILE A N 1
ATOM 782 C CA . ILE A 1 98 ? -1.504 5.285 10.215 1.00 89.56 98 ILE A CA 1
ATOM 783 C C . ILE A 1 98 ? -0.579 6.503 10.306 1.00 89.56 98 ILE A C 1
ATOM 785 O O . ILE A 1 98 ? -0.741 7.360 11.174 1.00 89.56 98 ILE A O 1
ATOM 789 N N . ILE A 1 99 ? 0.371 6.576 9.375 1.00 90.06 99 ILE A N 1
ATOM 790 C CA . ILE A 1 99 ? 1.388 7.626 9.274 1.00 90.06 99 ILE A CA 1
ATOM 791 C C . ILE A 1 99 ? 0.917 8.732 8.325 1.00 90.06 99 ILE A C 1
ATOM 793 O O . ILE A 1 99 ? 0.961 9.905 8.689 1.00 90.06 99 ILE A O 1
ATOM 797 N N . ASP A 1 100 ? 0.483 8.361 7.115 1.00 88.81 100 ASP A N 1
ATOM 798 C CA . ASP A 1 100 ? 0.105 9.298 6.049 1.00 88.81 100 ASP A CA 1
ATOM 799 C C . ASP A 1 100 ? -0.807 8.629 5.001 1.00 88.81 100 ASP A C 1
ATOM 801 O O . ASP A 1 100 ? -0.957 7.403 4.979 1.00 88.81 100 ASP A O 1
ATOM 805 N N . VAL A 1 101 ? -1.396 9.422 4.107 1.00 89.06 101 VAL A N 1
ATOM 806 C CA . VAL A 1 101 ? -2.053 8.938 2.887 1.00 89.06 101 VAL A CA 1
ATOM 807 C C . VAL A 1 101 ? -0.990 8.568 1.856 1.00 89.06 101 VAL A C 1
ATOM 809 O O . VAL A 1 101 ? -0.051 9.321 1.611 1.00 89.06 101 VAL A O 1
ATOM 812 N N . ALA A 1 102 ? -1.151 7.405 1.234 1.00 90.56 102 ALA A N 1
ATOM 813 C CA . ALA A 1 102 ? -0.320 6.964 0.126 1.00 90.56 102 ALA A CA 1
ATOM 814 C C . ALA A 1 102 ? -1.023 7.251 -1.208 1.00 90.56 102 ALA A C 1
ATOM 816 O O . ALA A 1 102 ? -2.210 6.987 -1.381 1.00 90.56 102 ALA A O 1
ATOM 817 N N . PHE A 1 103 ? -0.278 7.753 -2.184 1.00 87.75 103 PHE A N 1
ATOM 818 C CA . PHE A 1 103 ? -0.761 8.010 -3.533 1.00 87.75 103 PHE A CA 1
ATOM 819 C C . PHE A 1 103 ? -0.258 6.919 -4.464 1.00 87.75 103 PHE A C 1
ATOM 821 O O . PHE A 1 103 ? 0.923 6.866 -4.802 1.00 87.75 103 PHE A O 1
ATOM 828 N N . VAL A 1 104 ? -1.160 6.042 -4.897 1.00 86.94 104 VAL A N 1
ATOM 829 C CA . VAL A 1 104 ? -0.829 4.978 -5.845 1.00 86.94 104 VAL A CA 1
ATOM 830 C C . VAL A 1 104 ? -1.243 5.396 -7.247 1.00 86.94 104 VAL A C 1
ATOM 832 O O . VAL A 1 104 ? -2.429 5.484 -7.569 1.00 86.94 104 VAL A O 1
ATOM 835 N N . LEU A 1 105 ? -0.252 5.662 -8.090 1.00 80.38 105 LEU A N 1
ATOM 836 C CA . LEU A 1 105 ? -0.473 6.112 -9.459 1.00 80.38 105 LEU A CA 1
ATOM 837 C C . LEU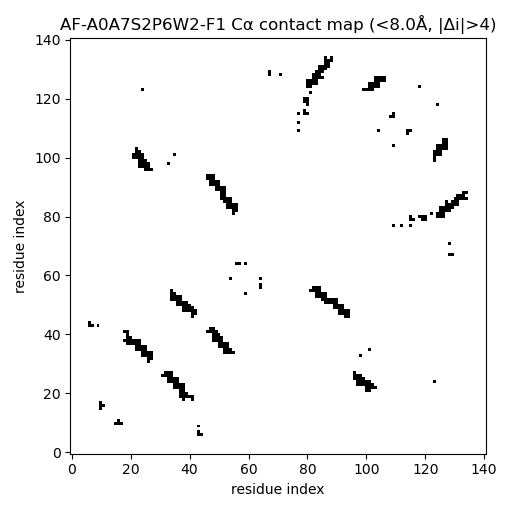 A 1 105 ? -0.759 4.920 -10.382 1.00 80.38 105 LEU A C 1
ATOM 839 O O . LEU A 1 105 ? -0.137 3.858 -10.280 1.00 80.38 105 LEU A O 1
ATOM 843 N N . ARG A 1 106 ? -1.700 5.106 -11.314 1.00 70.44 106 ARG A N 1
ATOM 844 C CA . ARG A 1 106 ? -2.032 4.106 -12.339 1.00 70.44 106 ARG A CA 1
ATOM 845 C C . ARG A 1 106 ? -0.985 4.114 -13.443 1.00 70.44 106 ARG A C 1
ATOM 847 O O . ARG A 1 106 ? -0.390 5.146 -13.730 1.00 70.44 106 ARG A O 1
ATOM 854 N N . GLU A 1 107 ? -0.819 2.983 -14.121 1.00 65.56 107 GLU A N 1
ATOM 855 C CA . GLU A 1 107 ? 0.138 2.835 -15.226 1.00 65.56 107 GLU A CA 1
ATOM 856 C C . GLU A 1 107 ? -0.057 3.883 -16.339 1.00 65.56 107 GLU A C 1
ATOM 858 O O . GLU A 1 107 ? 0.907 4.415 -16.882 1.00 65.56 107 GLU A O 1
ATOM 863 N N . GLU A 1 108 ? -1.305 4.251 -16.626 1.00 63.94 108 GLU A N 1
ATOM 864 C CA . GLU A 1 108 ? -1.666 5.278 -17.612 1.00 63.94 108 GLU A CA 1
ATOM 865 C C . GLU A 1 108 ? -1.121 6.665 -17.248 1.00 63.94 108 GLU A C 1
ATOM 867 O O . GLU A 1 108 ? -0.744 7.430 -18.134 1.00 63.94 108 GLU A O 1
ATOM 872 N N . THR A 1 109 ? -1.015 6.967 -15.951 1.00 62.88 109 THR A N 1
ATOM 873 C CA . THR A 1 109 ? -0.458 8.220 -15.428 1.00 62.88 109 THR A CA 1
ATOM 874 C C . THR A 1 109 ? 1.047 8.320 -15.691 1.00 62.88 109 THR A C 1
ATOM 876 O O . THR A 1 109 ? 1.570 9.417 -15.851 1.00 62.88 109 THR A O 1
ATOM 879 N N . PHE A 1 110 ? 1.747 7.187 -15.820 1.00 58.50 110 PHE A N 1
ATOM 880 C CA . PHE A 1 110 ? 3.181 7.151 -16.129 1.00 58.50 110 PHE A CA 1
ATOM 881 C C . PHE A 1 110 ? 3.499 7.301 -17.615 1.00 58.50 110 PHE A C 1
ATOM 883 O O . PHE A 1 110 ? 4.651 7.551 -17.960 1.00 58.50 110 PHE A O 1
ATOM 890 N N . LYS A 1 111 ? 2.507 7.177 -18.507 1.00 56.78 111 LYS A N 1
ATOM 891 C CA . LYS A 1 111 ? 2.707 7.445 -19.942 1.00 56.78 111 LYS A CA 1
ATOM 892 C C . LYS A 1 111 ? 2.933 8.935 -20.226 1.00 56.78 111 LYS A C 1
ATOM 894 O O . LYS A 1 111 ? 3.373 9.283 -21.317 1.00 56.78 111 LYS A O 1
ATOM 899 N N . GLN A 1 112 ? 2.633 9.803 -19.260 1.00 56.72 112 GLN A N 1
ATOM 900 C CA . GLN A 1 112 ? 2.893 11.235 -19.318 1.00 56.72 112 GLN A CA 1
ATOM 901 C C . GLN A 1 112 ? 4.073 11.548 -18.390 1.00 56.72 112 GLN A C 1
ATOM 903 O O . GLN A 1 112 ? 3.902 11.663 -17.180 1.00 56.72 112 GLN A O 1
ATOM 908 N N . ASP A 1 113 ? 5.278 11.680 -18.954 1.00 53.50 113 ASP A N 1
ATOM 909 C CA . ASP A 1 113 ? 6.529 11.877 -18.199 1.00 53.50 113 ASP A CA 1
ATOM 910 C C . ASP A 1 113 ? 6.433 12.983 -17.122 1.00 53.50 113 ASP A C 1
ATOM 912 O O . ASP A 1 113 ? 7.028 12.868 -16.052 1.00 53.50 113 ASP A O 1
ATOM 916 N N . PHE A 1 114 ? 5.622 14.022 -17.349 1.00 55.38 114 PHE A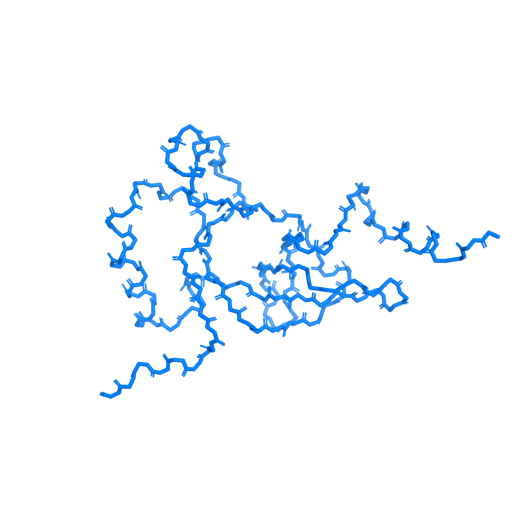 N 1
ATOM 917 C CA . PHE A 1 114 ? 5.446 15.164 -16.446 1.00 55.38 114 PHE A CA 1
ATOM 918 C C . PHE A 1 114 ? 4.952 14.813 -15.035 1.00 55.38 114 PHE A C 1
ATOM 920 O O . PHE A 1 114 ? 5.419 15.418 -14.068 1.00 55.38 114 PHE A O 1
ATOM 927 N N . THR A 1 115 ? 4.029 13.861 -14.882 1.00 56.78 115 THR A N 1
ATOM 928 C CA . THR A 1 115 ? 3.434 13.570 -13.564 1.00 56.78 115 THR A CA 1
ATOM 929 C C . THR A 1 115 ? 4.444 12.897 -12.640 1.00 56.78 115 THR A C 1
ATOM 931 O O . THR A 1 115 ? 4.485 13.176 -11.446 1.00 56.78 115 THR A O 1
ATOM 934 N N . ALA A 1 116 ? 5.326 12.069 -13.200 1.00 58.38 116 ALA A N 1
ATOM 935 C CA . ALA A 1 116 ? 6.348 11.386 -12.426 1.00 58.38 116 ALA A CA 1
ATOM 936 C C . ALA A 1 116 ? 7.497 12.300 -11.972 1.00 58.38 116 ALA A C 1
ATOM 938 O O . ALA A 1 116 ? 8.041 12.088 -10.890 1.00 58.38 116 ALA A O 1
ATOM 939 N N . PHE A 1 117 ? 7.844 13.327 -12.759 1.00 61.66 117 PHE A N 1
ATOM 940 C CA . PHE A 1 117 ? 8.814 14.347 -12.340 1.00 61.66 117 PHE A CA 1
ATOM 941 C C . PHE A 1 117 ? 8.276 15.218 -11.201 1.00 61.66 117 PHE A C 1
ATOM 943 O O . PHE A 1 117 ? 9.020 15.539 -10.278 1.00 61.66 117 PHE A O 1
ATOM 950 N N . GLY A 1 118 ? 6.984 15.565 -11.226 1.00 63.28 118 GLY A N 1
ATOM 951 C CA . GLY A 1 118 ? 6.357 16.353 -10.158 1.00 63.28 118 GLY A CA 1
ATOM 952 C C . GLY A 1 118 ? 6.320 15.640 -8.801 1.00 63.28 118 GLY A C 1
ATOM 953 O O . GLY A 1 118 ? 6.350 16.296 -7.766 1.00 63.28 118 GLY A O 1
ATOM 954 N N . CYS A 1 119 ? 6.301 14.306 -8.802 1.00 69.69 119 CYS A N 1
ATOM 955 C CA . CYS A 1 119 ? 6.286 13.485 -7.589 1.00 69.69 119 CYS A CA 1
ATOM 956 C C . CYS A 1 119 ? 7.687 13.075 -7.102 1.00 69.69 119 CYS A C 1
ATOM 958 O O . CYS A 1 119 ? 7.810 12.268 -6.177 1.00 69.69 119 CYS A O 1
ATOM 960 N N . GLN A 1 120 ? 8.752 13.595 -7.718 1.00 66.75 120 GLN A N 1
ATOM 961 C CA . GLN A 1 120 ? 10.122 13.250 -7.357 1.00 66.75 120 GLN A CA 1
ATOM 962 C C . GLN A 1 120 ? 10.440 13.630 -5.905 1.00 66.75 120 GLN A C 1
ATOM 964 O O . GLN A 1 120 ? 10.330 14.788 -5.513 1.00 66.75 120 GLN A O 1
ATOM 969 N N . GLY A 1 121 ? 10.887 12.646 -5.119 1.00 69.62 121 GLY A N 1
ATOM 970 C CA . GLY A 1 121 ? 11.266 12.836 -3.715 1.00 69.62 121 GLY A CA 1
ATOM 971 C C . GLY A 1 121 ? 10.111 12.723 -2.714 1.00 69.62 121 GLY A C 1
ATOM 972 O O . GLY A 1 121 ? 10.351 12.843 -1.515 1.00 69.62 121 GLY A O 1
ATOM 973 N N . MET A 1 122 ? 8.882 12.460 -3.169 1.00 80.00 122 MET A N 1
ATOM 974 C CA . MET A 1 122 ? 7.756 12.180 -2.277 1.00 80.00 122 MET A CA 1
ATOM 975 C C . MET A 1 122 ? 7.823 10.735 -1.770 1.00 80.00 122 MET A C 1
ATOM 977 O O . MET A 1 122 ? 7.772 9.792 -2.555 1.00 80.00 122 MET A O 1
ATOM 981 N N . SER A 1 123 ? 7.906 10.552 -0.450 1.00 85.00 123 SER A N 1
ATOM 982 C CA . SER A 1 123 ? 8.004 9.233 0.197 1.00 85.00 123 SER A CA 1
ATOM 983 C C . SER A 1 123 ? 6.676 8.477 0.297 1.00 85.00 123 SER A C 1
ATOM 985 O O . SER A 1 123 ? 6.650 7.344 0.772 1.00 85.00 123 SER A O 1
ATOM 987 N N . ASN A 1 124 ? 5.571 9.103 -0.112 1.00 86.19 124 ASN A N 1
ATOM 988 C CA . ASN A 1 124 ? 4.221 8.553 -0.047 1.00 86.19 124 ASN A CA 1
ATOM 989 C C . ASN A 1 124 ? 3.597 8.319 -1.435 1.00 86.19 124 ASN A C 1
ATOM 991 O O . ASN A 1 124 ? 2.398 8.067 -1.520 1.00 86.19 124 ASN A O 1
ATOM 995 N N . VAL A 1 125 ? 4.380 8.386 -2.518 1.00 86.44 125 VAL A N 1
ATOM 996 C CA . VAL A 1 125 ? 3.911 8.130 -3.890 1.00 86.44 125 VAL A CA 1
ATOM 997 C C . VAL A 1 125 ? 4.472 6.804 -4.393 1.00 86.44 125 VAL A C 1
ATOM 999 O O . VAL A 1 125 ? 5.682 6.589 -4.387 1.00 86.44 125 VAL A O 1
ATOM 1002 N N . PHE A 1 126 ? 3.589 5.933 -4.880 1.00 87.00 126 PHE A N 1
ATOM 1003 C CA . PHE A 1 126 ? 3.928 4.570 -5.276 1.00 87.00 126 PHE A CA 1
ATOM 1004 C C . PHE A 1 126 ? 3.342 4.186 -6.635 1.00 87.00 126 PHE A C 1
ATOM 1006 O O . PHE A 1 126 ? 2.343 4.742 -7.103 1.00 87.00 126 PHE A O 1
ATOM 1013 N N . ARG A 1 127 ? 3.938 3.162 -7.248 1.00 85.12 127 ARG A N 1
ATOM 1014 C CA . ARG A 1 127 ? 3.428 2.484 -8.445 1.00 85.12 127 ARG A CA 1
ATOM 1015 C C . ARG A 1 127 ? 3.207 1.008 -8.155 1.00 85.12 127 ARG A C 1
ATOM 1017 O O . ARG A 1 127 ? 4.152 0.321 -7.776 1.00 85.12 127 ARG A O 1
ATOM 1024 N N . ILE A 1 128 ? 2.006 0.501 -8.430 1.00 85.06 128 ILE A N 1
ATOM 1025 C CA . ILE A 1 128 ? 1.791 -0.950 -8.484 1.00 85.06 128 ILE A CA 1
ATOM 1026 C C . ILE A 1 128 ? 2.404 -1.468 -9.783 1.00 85.06 128 ILE A C 1
ATOM 1028 O O . ILE A 1 128 ? 1.954 -1.102 -10.869 1.00 85.06 128 ILE A O 1
ATOM 1032 N N . VAL A 1 129 ? 3.438 -2.297 -9.670 1.00 81.44 129 VAL A N 1
ATOM 1033 C CA . VAL A 1 129 ? 4.128 -2.892 -10.828 1.00 81.44 129 VAL A CA 1
ATOM 1034 C C . VAL A 1 129 ? 3.692 -4.323 -11.106 1.00 81.44 129 VAL A C 1
ATOM 1036 O O . VAL A 1 129 ? 3.871 -4.810 -12.216 1.00 81.44 129 VAL A O 1
ATOM 1039 N N . TRP A 1 130 ? 3.090 -4.988 -10.120 1.00 79.81 130 TRP A N 1
ATOM 1040 C CA . TRP A 1 130 ? 2.559 -6.334 -10.279 1.00 79.81 130 TRP A CA 1
ATOM 1041 C C . TRP A 1 130 ? 1.473 -6.627 -9.237 1.00 79.81 130 TRP A C 1
ATOM 1043 O O . TRP A 1 130 ? 1.383 -5.947 -8.210 1.00 79.81 130 TRP A O 1
ATOM 1053 N N . LYS A 1 131 ? 0.634 -7.625 -9.519 1.00 78.62 131 LYS A N 1
ATOM 1054 C CA . LYS A 1 131 ? -0.454 -8.109 -8.666 1.00 78.62 131 LYS A CA 1
ATOM 1055 C C . LYS A 1 131 ? -0.388 -9.631 -8.630 1.00 78.62 131 LYS A C 1
ATOM 1057 O O . LYS A 1 131 ? -0.269 -10.236 -9.696 1.00 78.62 131 LYS A O 1
ATOM 1062 N N . PHE A 1 132 ? -0.457 -10.223 -7.443 1.00 74.69 132 PHE A N 1
ATOM 1063 C CA . PHE A 1 132 ? -0.505 -11.672 -7.271 1.00 74.69 132 PHE A CA 1
ATOM 1064 C C . PHE A 1 132 ? -1.600 -12.079 -6.285 1.00 74.69 132 PHE A C 1
ATOM 1066 O O . PHE A 1 132 ? -1.811 -11.410 -5.273 1.00 74.69 132 PHE A O 1
ATOM 1073 N N . ASP A 1 133 ? -2.234 -13.215 -6.568 1.00 58.69 133 ASP A N 1
ATOM 1074 C CA . ASP A 1 133 ? -3.372 -13.717 -5.791 1.00 58.69 133 ASP A CA 1
ATOM 1075 C C . ASP A 1 133 ? -2.931 -14.537 -4.551 1.00 58.69 133 ASP A C 1
ATOM 1077 O O . ASP A 1 133 ? -3.719 -14.782 -3.644 1.00 58.69 133 ASP A O 1
ATOM 1081 N N . LEU A 1 134 ? -1.659 -14.969 -4.454 1.00 55.78 134 LEU A N 1
ATOM 1082 C CA . LEU A 1 134 ? -1.130 -15.719 -3.297 1.00 55.78 134 LEU A CA 1
ATOM 1083 C C . LEU A 1 134 ? 0.360 -15.460 -3.023 1.00 55.78 134 LEU A C 1
ATOM 1085 O O . LEU A 1 134 ? 1.180 -15.470 -3.937 1.00 55.78 134 LEU A O 1
ATOM 1089 N N . HIS A 1 135 ? 0.729 -15.351 -1.736 1.00 53.09 135 HIS A N 1
ATOM 1090 C CA . HIS A 1 135 ? 2.127 -15.290 -1.249 1.00 53.09 135 HIS A CA 1
ATOM 1091 C C . HIS A 1 135 ? 2.996 -16.492 -1.639 1.00 53.09 135 HIS A C 1
ATOM 1093 O O . HIS A 1 135 ? 4.210 -16.458 -1.478 1.00 53.09 135 HIS A O 1
ATOM 1099 N N . SER A 1 136 ? 2.372 -17.562 -2.114 1.00 44.06 136 SER A N 1
ATOM 1100 C CA . SER A 1 136 ? 2.967 -18.870 -2.362 1.00 44.06 136 SER A CA 1
ATOM 1101 C C . SER A 1 136 ? 2.827 -19.291 -3.823 1.00 44.06 136 SER A C 1
ATOM 1103 O O . SER A 1 136 ? 2.638 -20.465 -4.128 1.00 44.06 136 SER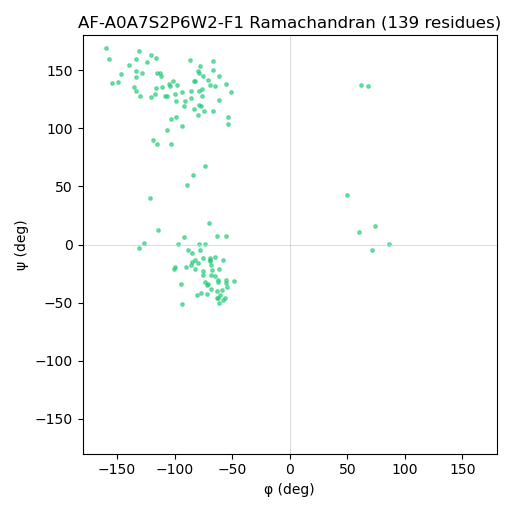 A O 1
ATOM 1105 N N . ALA A 1 137 ? 3.012 -18.354 -4.755 1.00 41.41 137 ALA A N 1
ATOM 1106 C CA . ALA A 1 137 ? 3.562 -18.734 -6.050 1.00 41.41 137 ALA A CA 1
ATOM 1107 C C . ALA A 1 137 ? 5.062 -19.025 -5.869 1.00 41.41 137 ALA A C 1
ATOM 1109 O O . ALA A 1 137 ? 5.925 -18.302 -6.361 1.00 41.41 137 ALA A O 1
ATOM 1110 N N . THR A 1 138 ? 5.379 -20.102 -5.143 1.00 42.47 138 THR A N 1
ATOM 1111 C CA . THR A 1 138 ? 6.580 -20.877 -5.438 1.00 42.47 138 THR A CA 1
ATOM 1112 C C . THR A 1 138 ? 6.442 -21.212 -6.915 1.00 42.47 138 THR A C 1
ATOM 1114 O O . THR A 1 138 ? 5.586 -22.013 -7.291 1.00 42.47 138 THR A O 1
ATOM 1117 N N . LEU A 1 139 ? 7.189 -20.509 -7.767 1.00 41.78 139 LEU A N 1
ATOM 1118 C CA . LEU A 1 139 ? 7.337 -20.890 -9.163 1.00 41.78 139 LEU A CA 1
ATOM 1119 C C . LEU A 1 139 ? 7.789 -22.349 -9.127 1.00 41.78 139 LEU A C 1
ATOM 1121 O O . LEU A 1 139 ? 8.855 -22.649 -8.592 1.00 41.78 139 LEU A O 1
ATOM 1125 N N . GLY A 1 140 ? 6.893 -23.247 -9.538 1.00 32.41 140 GLY A N 1
ATOM 1126 C CA . GLY A 1 140 ? 7.132 -24.679 -9.505 1.00 32.41 140 GLY A CA 1
ATOM 1127 C C . GLY A 1 140 ? 8.458 -24.997 -10.183 1.00 32.41 140 GLY A C 1
ATOM 1128 O O . GLY A 1 140 ? 8.730 -24.475 -11.262 1.00 32.41 140 GLY A O 1
ATOM 1129 N N . SER A 1 141 ? 9.250 -25.798 -9.466 1.00 31.73 141 SER A N 1
ATOM 1130 C CA . SER A 1 141 ? 10.287 -26.729 -9.939 1.00 31.73 141 SER A CA 1
ATOM 1131 C C . SER A 1 141 ? 10.489 -26.836 -11.448 1.00 31.73 141 SER A C 1
ATOM 1133 O O . SER A 1 141 ? 9.494 -27.188 -12.125 1.00 31.73 141 SER A O 1
#

pLDDT: mean 74.32, std 17.81, range 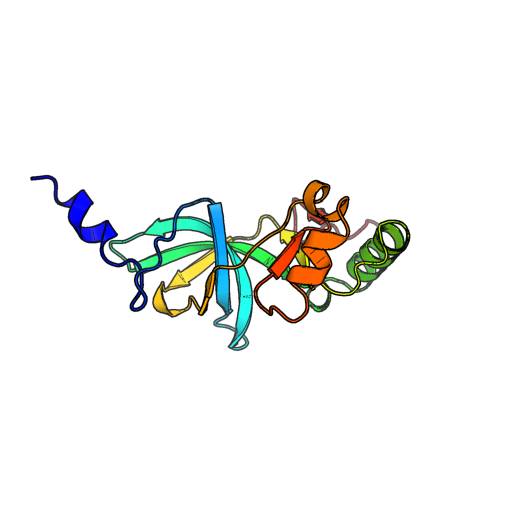[31.73, 95.38]

Organism: NCBI:txid163516

Foldseek 3Di:
DDPVVVLQVPQDVPPDRDDQQFKFWFQDPPPRDTFIWGFHDADSVQQKTKTQTKAFLVVADPVVSVVLCVVCVVPDPLPFATEIEGERDMDMDGNVRTDGTAAEDESVLVVPVVVSVVCGPPPRYYYHSYYDHDSPPPVDD

Solvent-accessible surface area (backbone atoms only — not comparable to full-atom values): 8413 Å² total; per-residue (Å²): 134,70,73,76,69,64,49,66,70,78,30,56,106,77,75,52,83,83,53,72,71,40,38,28,29,27,50,39,88,89,79,65,46,80,40,42,28,31,29,71,41,80,36,66,89,77,45,34,34,36,24,34,37,34,40,47,55,87,76,45,57,70,67,60,36,51,49,52,50,60,62,41,74,75,59,71,92,67,86,59,58,50,54,29,32,41,38,72,52,70,49,80,43,49,58,86,38,53,75,47,73,32,45,73,51,54,75,75,55,60,76,43,67,67,60,54,62,74,48,54,83,49,93,46,42,35,32,70,78,49,76,45,86,56,101,72,71,68,77,75,129

Mean predicted aligned error: 10.21 Å

Radius of gyration: 16.88 Å; Cα contacts (8 Å, |Δi|>4): 225; chains: 1; bounding box: 45×43×38 Å